Protein AF-A0A2Z6PFQ1-F1 (afdb_monomer_lite)

Structure (mmCIF, N/CA/C/O backbone):
data_AF-A0A2Z6PFQ1-F1
#
_entry.id   AF-A0A2Z6PFQ1-F1
#
loop_
_atom_site.group_PDB
_atom_site.id
_atom_site.type_symbol
_atom_site.label_atom_id
_atom_site.label_alt_id
_atom_site.label_comp_id
_atom_site.label_asym_id
_atom_site.label_entity_id
_atom_site.label_seq_id
_atom_site.pdbx_PDB_ins_code
_atom_site.Cartn_x
_atom_site.Cartn_y
_atom_site.Cartn_z
_atom_site.occupancy
_atom_site.B_iso_or_equiv
_atom_site.auth_seq_id
_atom_site.auth_comp_id
_atom_site.auth_asym_id
_atom_site.auth_atom_id
_atom_site.pdbx_PDB_model_num
ATOM 1 N N . MET A 1 1 ? -24.464 -18.041 10.887 1.00 42.91 1 MET A N 1
ATOM 2 C CA . MET A 1 1 ? -24.350 -16.576 11.042 1.00 42.91 1 MET A CA 1
ATOM 3 C C . MET A 1 1 ? -23.111 -16.334 11.893 1.00 42.91 1 MET A C 1
ATOM 5 O O . MET A 1 1 ? -23.152 -16.639 13.077 1.00 42.91 1 MET A O 1
ATOM 9 N N . SER A 1 2 ? -21.968 -15.981 11.295 1.00 53.16 2 SER A N 1
ATOM 10 C CA . SER A 1 2 ? -20.747 -15.744 12.077 1.00 53.16 2 SER A CA 1
ATOM 11 C C . SER A 1 2 ? -20.925 -14.453 12.864 1.00 53.16 2 SER A C 1
ATOM 13 O O . SER A 1 2 ? -21.223 -13.416 12.270 1.00 53.16 2 SER A O 1
ATOM 15 N N . ILE A 1 3 ? -20.749 -14.504 14.180 1.00 57.12 3 ILE A N 1
ATOM 16 C CA . ILE A 1 3 ? -20.577 -13.294 14.979 1.00 57.12 3 ILE A CA 1
ATOM 17 C C . ILE A 1 3 ? -19.294 -12.650 14.456 1.00 57.12 3 ILE A C 1
ATOM 19 O O . ILE A 1 3 ? -18.208 -13.192 14.652 1.00 57.12 3 ILE A O 1
ATOM 23 N N . ALA A 1 4 ? -19.421 -11.551 13.714 1.00 64.19 4 ALA A N 1
ATOM 24 C CA . ALA A 1 4 ? 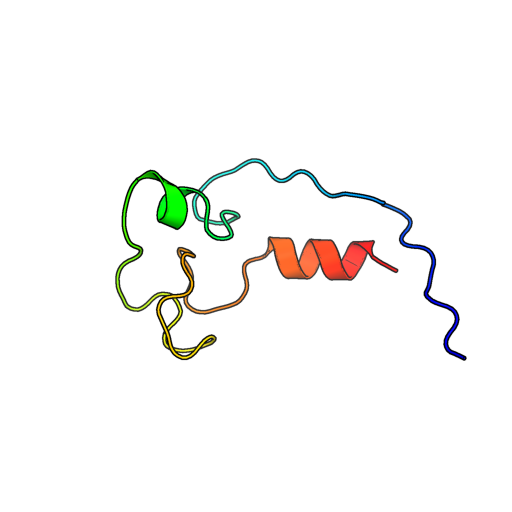-18.275 -10.711 13.420 1.00 64.19 4 ALA A CA 1
ATOM 25 C C . ALA A 1 4 ? -17.754 -10.226 14.776 1.00 64.19 4 ALA A C 1
ATOM 27 O O . ALA A 1 4 ? -18.467 -9.514 15.487 1.00 64.19 4 ALA A O 1
ATOM 28 N N . GLN A 1 5 ? -16.564 -10.687 15.170 1.00 66.62 5 GLN A N 1
ATOM 29 C CA . GLN A 1 5 ? -15.874 -10.154 16.339 1.00 66.62 5 GLN A CA 1
ATOM 30 C C . GLN A 1 5 ? -15.804 -8.638 16.171 1.00 66.62 5 GLN A C 1
ATOM 32 O O . GLN A 1 5 ? -15.411 -8.129 15.117 1.00 66.62 5 GLN A O 1
ATOM 37 N N . LYS A 1 6 ? -16.305 -7.913 17.170 1.00 69.12 6 LYS A N 1
ATOM 38 C CA . LYS A 1 6 ? -16.351 -6.457 17.129 1.00 69.12 6 LYS A CA 1
ATOM 39 C C . LYS A 1 6 ? -14.912 -5.967 17.241 1.00 69.12 6 LYS A C 1
ATOM 41 O O . LYS A 1 6 ? -14.349 -6.020 18.326 1.00 69.12 6 LYS A O 1
ATOM 46 N N . CYS A 1 7 ? -14.344 -5.510 16.124 1.00 74.25 7 CYS A N 1
ATOM 47 C CA . CYS A 1 7 ? -12.989 -4.968 16.075 1.00 74.25 7 CYS A CA 1
ATOM 48 C C . CYS A 1 7 ? -12.834 -3.898 17.166 1.00 74.25 7 CYS A C 1
ATOM 50 O O . CYS A 1 7 ? -13.559 -2.898 17.161 1.00 74.25 7 CYS A O 1
ATOM 52 N N . VAL A 1 8 ? -11.933 -4.136 18.125 1.00 84.75 8 VAL A N 1
ATOM 53 C CA . VAL A 1 8 ? -11.727 -3.258 19.291 1.00 84.75 8 VAL A CA 1
ATOM 54 C C . VAL A 1 8 ? -11.268 -1.871 18.843 1.00 84.75 8 VAL A C 1
ATOM 56 O O . VAL A 1 8 ? -11.673 -0.855 19.409 1.00 84.75 8 VAL A O 1
ATOM 59 N N . TYR A 1 9 ? -10.477 -1.834 17.772 1.00 86.56 9 TYR A N 1
ATOM 60 C CA . TYR A 1 9 ? -9.999 -0.614 17.143 1.00 86.56 9 TYR A CA 1
ATOM 61 C C . TYR A 1 9 ? -10.735 -0.401 15.815 1.00 86.56 9 TYR A C 1
ATOM 63 O O . TYR A 1 9 ? -10.522 -1.164 14.872 1.00 86.56 9 TYR A O 1
ATOM 71 N N . PRO A 1 10 ? -11.605 0.619 15.701 1.00 86.75 10 PRO A N 1
ATOM 72 C CA . PRO A 1 10 ? -12.401 0.839 14.492 1.00 86.75 10 PRO A CA 1
ATOM 73 C C . PRO A 1 10 ? -11.575 1.366 13.309 1.00 86.75 10 PRO A C 1
ATOM 75 O O . PRO A 1 10 ? -12.039 1.321 12.173 1.00 86.75 10 PRO A O 1
ATOM 78 N N . ALA A 1 11 ? -10.373 1.888 13.566 1.00 89.62 11 ALA A N 1
ATOM 79 C CA . ALA A 1 11 ? -9.458 2.393 12.551 1.00 89.62 11 ALA A CA 1
ATOM 80 C C . ALA A 1 11 ? -8.008 2.338 13.046 1.00 89.62 11 ALA A C 1
ATOM 82 O O . ALA A 1 11 ? -7.749 2.395 14.250 1.00 89.62 11 ALA A O 1
ATOM 83 N N . ILE A 1 12 ? -7.069 2.279 12.100 1.00 89.38 12 ILE A N 1
ATOM 84 C CA . ILE A 1 12 ? -5.625 2.340 12.342 1.00 89.38 12 ILE A CA 1
ATOM 85 C C . ILE A 1 12 ? -5.052 3.434 11.444 1.00 89.38 12 ILE A C 1
ATOM 87 O O . ILE A 1 12 ? -5.200 3.379 10.223 1.00 89.38 12 ILE A O 1
ATOM 91 N N . TYR A 1 13 ? -4.390 4.414 12.056 1.00 92.94 13 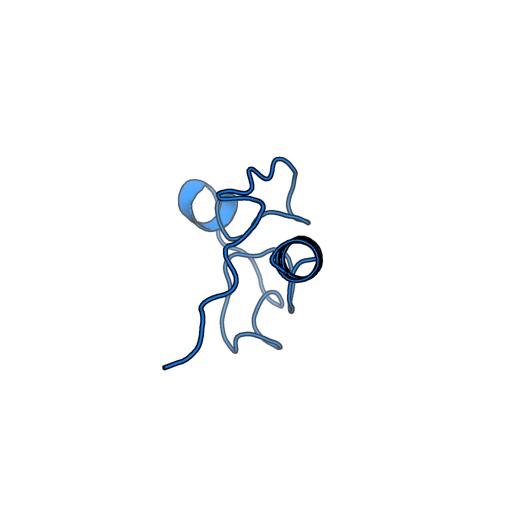TYR A N 1
ATOM 92 C CA . TYR A 1 13 ? -3.679 5.479 11.354 1.00 92.94 13 TYR A CA 1
ATOM 93 C C . TYR A 1 13 ? -2.182 5.186 11.420 1.00 92.94 13 TYR A C 1
ATOM 95 O O . TYR A 1 13 ? -1.588 5.158 12.496 1.00 92.94 13 TYR A O 1
ATOM 103 N N . ASN A 1 14 ? -1.595 4.918 10.259 1.00 93.31 14 ASN A N 1
ATOM 104 C CA . ASN A 1 14 ? -0.185 4.594 10.085 1.00 93.31 14 ASN A CA 1
ATOM 105 C C . ASN A 1 14 ? 0.547 5.821 9.529 1.00 93.31 14 ASN A C 1
ATOM 107 O O . ASN A 1 14 ? 0.156 6.347 8.489 1.00 93.31 14 ASN A O 1
ATOM 111 N N . PHE A 1 15 ? 1.617 6.232 10.206 1.00 95.56 15 PHE A N 1
ATOM 112 C CA . PHE A 1 15 ? 2.566 7.234 9.733 1.00 95.56 15 PHE A CA 1
ATOM 113 C C . PHE A 1 15 ? 3.939 6.583 9.644 1.00 95.56 15 PHE A C 1
ATOM 115 O O . PHE A 1 15 ? 4.316 5.818 10.533 1.00 95.56 15 PHE A O 1
ATOM 122 N N . GLY A 1 16 ? 4.696 6.895 8.600 1.00 95.00 16 GLY A N 1
ATOM 123 C CA . GLY A 1 16 ? 6.014 6.308 8.435 1.00 95.00 16 GLY A CA 1
ATOM 124 C C . GLY A 1 16 ? 6.607 6.552 7.062 1.00 95.00 16 GLY A C 1
ATOM 125 O O . GLY A 1 16 ? 6.350 7.573 6.425 1.00 95.00 16 GLY A O 1
ATOM 126 N N . ASP A 1 17 ? 7.421 5.592 6.649 1.00 94.31 17 ASP A N 1
ATOM 127 C CA . ASP A 1 17 ? 8.196 5.595 5.419 1.00 94.31 17 ASP A CA 1
ATOM 128 C C . ASP A 1 17 ? 7.830 4.382 4.545 1.00 94.31 17 ASP A C 1
ATOM 130 O O . ASP A 1 17 ? 6.773 3.761 4.688 1.00 94.31 17 ASP A O 1
ATOM 134 N N . SER A 1 18 ? 8.720 4.022 3.624 1.00 94.31 18 SER A N 1
ATOM 135 C CA . SER A 1 18 ? 8.535 2.910 2.697 1.00 94.31 18 SER A CA 1
ATOM 136 C C . SER A 1 18 ? 8.268 1.556 3.373 1.00 94.31 18 SER A C 1
ATOM 138 O O . SER A 1 18 ? 7.679 0.678 2.746 1.00 94.31 18 SER A O 1
ATOM 140 N N . ASN A 1 19 ? 8.665 1.368 4.637 1.00 94.12 19 ASN A N 1
ATOM 141 C CA . ASN A 1 19 ? 8.442 0.121 5.377 1.00 94.12 19 ASN A CA 1
ATOM 142 C C . ASN A 1 19 ? 6.989 -0.068 5.834 1.00 94.12 19 ASN A C 1
ATOM 144 O O . ASN A 1 19 ? 6.588 -1.186 6.175 1.00 94.12 19 ASN A O 1
ATOM 148 N N . SER A 1 20 ? 6.196 1.003 5.861 1.0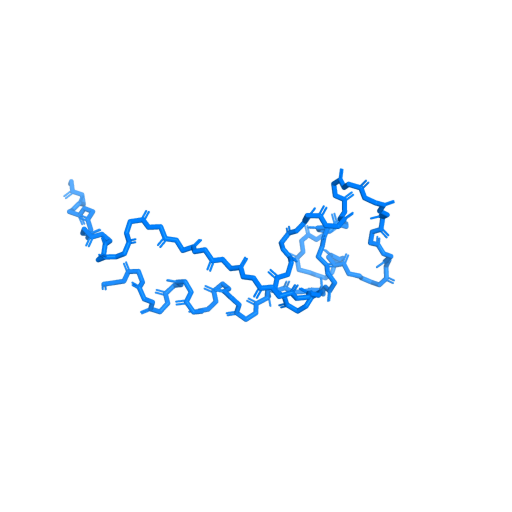0 95.31 20 SER A N 1
ATOM 149 C CA . SER A 1 20 ? 4.780 0.955 6.226 1.00 95.31 20 SER A CA 1
ATOM 150 C C . SER A 1 20 ? 3.852 1.492 5.137 1.00 95.31 20 SER A C 1
ATOM 152 O O . SER A 1 20 ? 2.638 1.308 5.247 1.00 95.31 20 SER A O 1
ATOM 154 N N . ASP A 1 21 ? 4.390 2.101 4.080 1.00 94.12 21 ASP A N 1
ATOM 155 C CA . ASP A 1 21 ? 3.607 2.622 2.965 1.00 94.12 21 ASP A CA 1
ATOM 156 C C . ASP A 1 21 ? 2.944 1.510 2.133 1.00 94.12 21 ASP A C 1
ATOM 158 O O . ASP A 1 21 ? 3.598 0.703 1.469 1.00 94.12 21 ASP A O 1
ATOM 162 N N . THR A 1 22 ? 1.612 1.493 2.129 1.00 93.56 22 THR A N 1
ATOM 163 C CA . THR A 1 22 ? 0.803 0.532 1.372 1.00 93.56 22 THR A CA 1
ATOM 164 C C . THR A 1 22 ? 0.496 0.969 -0.062 1.00 93.56 22 THR A C 1
ATOM 166 O O . THR A 1 22 ? -0.171 0.210 -0.770 1.00 93.56 22 THR A O 1
ATOM 169 N N . GLY A 1 23 ? 0.975 2.139 -0.501 1.00 93.56 23 GLY A N 1
ATOM 170 C CA . GLY A 1 23 ? 0.800 2.634 -1.871 1.00 93.56 23 GLY A CA 1
ATOM 171 C C . GLY A 1 23 ? 0.699 4.152 -2.030 1.00 93.56 23 GLY A C 1
ATOM 172 O O . GLY A 1 23 ? 0.457 4.617 -3.142 1.00 93.56 23 GLY A O 1
ATOM 173 N N . ALA A 1 24 ? 0.854 4.936 -0.965 1.00 94.56 24 ALA A N 1
ATOM 174 C CA . ALA A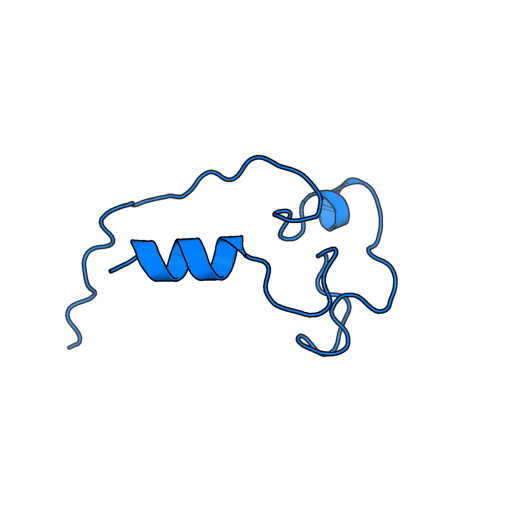 1 24 ? 0.728 6.387 -0.987 1.00 94.56 24 ALA A CA 1
ATOM 175 C C . ALA A 1 24 ? 1.764 7.035 -1.911 1.00 94.56 24 ALA A C 1
ATOM 177 O O . ALA A 1 24 ? 1.383 7.831 -2.769 1.00 94.56 24 ALA A O 1
ATOM 178 N N . VAL A 1 25 ? 3.045 6.662 -1.811 1.00 93.75 25 VAL A N 1
ATOM 179 C CA . VAL A 1 25 ? 4.091 7.186 -2.708 1.00 93.75 25 VAL A CA 1
ATOM 180 C C . VAL A 1 25 ? 3.845 6.747 -4.150 1.00 93.75 25 VAL A C 1
ATOM 182 O O . VAL A 1 25 ? 3.991 7.559 -5.067 1.00 93.75 25 VAL A O 1
ATOM 185 N N . TYR A 1 26 ? 3.408 5.498 -4.343 1.00 92.75 26 TYR A N 1
ATOM 186 C CA . TYR A 1 26 ? 3.073 4.958 -5.663 1.00 92.75 26 TYR A CA 1
ATOM 187 C C . TYR A 1 26 ? 1.950 5.728 -6.357 1.00 92.75 26 TYR A C 1
ATOM 189 O O . TYR A 1 26 ? 2.017 5.991 -7.554 1.00 92.75 26 TYR A O 1
ATOM 197 N N . ALA A 1 27 ? 0.929 6.115 -5.595 1.00 93.50 27 ALA A N 1
ATOM 198 C CA . ALA A 1 27 ? -0.230 6.826 -6.110 1.00 93.50 27 ALA A CA 1
ATOM 199 C C . ALA A 1 27 ? 0.028 8.318 -6.385 1.00 93.50 27 ALA A C 1
ATOM 201 O O . ALA A 1 27 ? -0.760 8.936 -7.097 1.00 93.50 27 ALA A O 1
ATOM 202 N N . THR A 1 28 ? 1.081 8.914 -5.813 1.00 95.19 28 THR A N 1
ATOM 203 C CA . THR A 1 28 ? 1.252 10.381 -5.786 1.00 95.19 28 THR A CA 1
ATOM 204 C C . THR A 1 28 ? 2.537 10.891 -6.426 1.00 95.19 28 THR A C 1
ATOM 206 O O . THR A 1 28 ? 2.509 11.960 -7.033 1.00 95.19 28 THR A O 1
ATOM 209 N N . PHE A 1 29 ? 3.655 10.167 -6.314 1.00 91.19 29 PHE A N 1
ATOM 210 C CA . PHE A 1 29 ? 4.969 10.697 -6.691 1.00 91.19 29 PHE A CA 1
ATOM 211 C C . PHE A 1 29 ? 5.699 9.849 -7.729 1.00 91.19 29 PHE A C 1
ATOM 213 O O . PHE A 1 29 ? 6.160 10.382 -8.735 1.00 91.19 29 PHE A O 1
ATOM 220 N N . THR A 1 30 ? 5.868 8.547 -7.484 1.00 89.50 30 THR A N 1
ATOM 221 C CA . THR A 1 30 ? 6.735 7.709 -8.324 1.00 89.50 30 THR A CA 1
ATOM 222 C C . THR A 1 30 ? 6.300 6.256 -8.350 1.00 89.50 30 THR A C 1
ATOM 224 O O . THR A 1 30 ? 5.739 5.743 -7.390 1.00 89.50 30 THR A O 1
ATOM 227 N N . SER A 1 31 ? 6.623 5.563 -9.440 1.00 87.81 31 SER A N 1
ATOM 228 C CA . SER A 1 31 ? 6.419 4.121 -9.528 1.00 87.81 31 SER A CA 1
ATOM 229 C C . SER A 1 31 ? 7.390 3.349 -8.628 1.00 87.81 31 SER A C 1
ATOM 231 O O . SER A 1 31 ? 8.569 3.693 -8.503 1.00 87.81 31 SER A O 1
ATOM 233 N N . VAL A 1 32 ? 6.905 2.255 -8.044 1.00 88.00 32 VAL A N 1
ATOM 234 C CA . VAL A 1 32 ? 7.747 1.291 -7.345 1.00 88.00 32 VAL A CA 1
ATOM 235 C C . VAL A 1 32 ? 8.454 0.434 -8.388 1.00 88.00 32 VAL A C 1
ATOM 237 O O . VAL A 1 32 ? 7.823 -0.076 -9.312 1.00 88.00 32 VAL A O 1
ATOM 240 N N . GLN A 1 33 ? 9.766 0.275 -8.229 1.00 89.88 33 GLN A N 1
ATOM 241 C CA . GLN A 1 33 ? 10.587 -0.510 -9.144 1.00 89.88 33 GLN A CA 1
ATOM 242 C C . GLN A 1 33 ? 10.554 -2.008 -8.798 1.00 89.88 33 GLN A C 1
ATOM 244 O O . GLN A 1 33 ? 10.433 -2.359 -7.618 1.00 89.88 33 GLN A O 1
ATOM 249 N N . PRO A 1 34 ? 10.719 -2.902 -9.789 1.00 89.62 34 PRO A N 1
ATOM 250 C CA . PRO A 1 34 ? 11.058 -4.302 -9.545 1.00 89.62 34 PRO A CA 1
ATOM 251 C C . PRO A 1 34 ? 12.244 -4.446 -8.569 1.00 89.62 34 PRO A C 1
ATOM 253 O O . PRO A 1 34 ? 13.156 -3.617 -8.609 1.00 89.62 34 PRO A O 1
ATOM 256 N N . PRO A 1 35 ? 12.267 -5.475 -7.700 1.00 91.62 35 PRO A N 1
ATOM 257 C CA . PRO A 1 35 ? 11.394 -6.655 -7.698 1.00 91.62 35 PRO A CA 1
ATOM 258 C C . PRO A 1 35 ? 10.086 -6.505 -6.903 1.00 91.62 35 PRO A C 1
ATOM 260 O O . PRO A 1 35 ? 9.342 -7.466 -6.776 1.00 91.62 35 PRO A O 1
ATOM 263 N N . ASN A 1 36 ? 9.780 -5.330 -6.356 1.00 92.94 36 ASN A N 1
ATOM 264 C CA . ASN A 1 36 ? 8.712 -5.197 -5.368 1.00 92.94 36 ASN A CA 1
ATOM 265 C C . ASN A 1 36 ? 7.305 -5.546 -5.902 1.00 92.94 36 ASN A C 1
ATOM 267 O O . ASN A 1 36 ? 6.754 -4.866 -6.771 1.00 92.94 36 ASN A O 1
ATOM 271 N N . GLY A 1 37 ? 6.707 -6.582 -5.319 1.00 90.12 37 GLY A N 1
ATOM 272 C CA . GLY A 1 37 ? 5.349 -7.053 -5.569 1.00 90.12 37 GLY A CA 1
ATOM 273 C C . GLY A 1 37 ? 5.286 -8.223 -6.551 1.00 90.12 37 GLY A C 1
ATOM 274 O O . GLY A 1 37 ? 4.244 -8.869 -6.668 1.00 90.12 37 GLY A O 1
ATOM 275 N N . ILE A 1 38 ? 6.397 -8.546 -7.213 1.00 90.69 38 ILE A N 1
ATOM 276 C CA . ILE A 1 38 ? 6.481 -9.623 -8.198 1.00 90.69 38 ILE A CA 1
ATOM 277 C C . ILE A 1 38 ? 6.284 -10.990 -7.536 1.00 90.69 38 ILE A C 1
ATOM 279 O O . ILE A 1 38 ? 5.474 -11.775 -8.021 1.00 90.69 38 ILE A O 1
ATOM 283 N N . SER A 1 39 ? 6.962 -11.275 -6.425 1.00 87.56 39 SER A N 1
ATOM 284 C CA . SER A 1 39 ? 6.916 -12.594 -5.787 1.00 87.56 39 SER A CA 1
ATOM 285 C C . SER A 1 39 ? 5.607 -12.848 -5.041 1.00 87.56 39 SER A C 1
ATOM 287 O O . SER A 1 39 ? 5.056 -13.941 -5.143 1.00 87.56 39 SER A O 1
ATOM 289 N N . PHE A 1 40 ? 5.088 -11.873 -4.283 1.00 87.44 40 PHE A N 1
ATOM 290 C CA . PHE A 1 40 ? 3.885 -12.087 -3.461 1.00 87.44 40 PHE A CA 1
ATOM 291 C C . PHE A 1 40 ? 2.570 -11.726 -4.161 1.00 87.44 40 PHE A C 1
ATOM 293 O O . PHE A 1 40 ? 1.578 -12.428 -3.980 1.00 87.44 40 PHE A O 1
ATOM 300 N N . PHE A 1 41 ? 2.529 -10.633 -4.930 1.00 87.19 41 PHE A N 1
ATOM 301 C CA . PHE A 1 41 ? 1.302 -10.170 -5.595 1.00 87.19 41 PHE A CA 1
ATOM 302 C C . PHE A 1 41 ? 1.230 -10.582 -7.071 1.00 87.19 41 PHE A C 1
ATOM 304 O O . PHE A 1 41 ? 0.151 -10.526 -7.653 1.00 87.19 41 PHE A O 1
ATOM 311 N N . GLY A 1 42 ? 2.349 -10.995 -7.678 1.00 88.00 42 GLY A N 1
ATOM 312 C CA . GLY A 1 42 ? 2.433 -11.302 -9.110 1.00 88.00 42 GLY A CA 1
ATOM 313 C C . GLY A 1 42 ? 2.490 -10.062 -10.010 1.00 88.00 42 GLY A C 1
ATOM 314 O O . GLY A 1 42 ? 2.471 -10.185 -11.232 1.00 88.00 42 GLY A O 1
ATOM 315 N N . SER A 1 43 ? 2.551 -8.862 -9.427 1.00 86.44 43 SER A N 1
ATOM 316 C CA . SER A 1 43 ? 2.603 -7.577 -10.130 1.00 86.44 43 SER A CA 1
ATOM 317 C C . SER A 1 43 ? 3.116 -6.482 -9.198 1.00 86.44 43 SER A C 1
ATOM 319 O O . SER A 1 43 ? 3.051 -6.633 -7.979 1.00 86.44 43 SER A O 1
ATOM 321 N N . LEU A 1 44 ? 3.547 -5.340 -9.744 1.00 83.31 44 LEU A N 1
ATOM 322 C CA . LEU A 1 44 ? 3.944 -4.186 -8.929 1.00 83.31 44 LEU A CA 1
ATOM 323 C C . LEU A 1 44 ? 2.826 -3.818 -7.943 1.00 83.31 44 LEU A C 1
ATOM 325 O O . LEU A 1 44 ? 1.731 -3.430 -8.342 1.00 83.31 44 LEU A O 1
ATOM 329 N N . SER A 1 45 ? 3.100 -3.963 -6.646 1.00 86.88 45 SER A N 1
ATOM 330 C CA . SER A 1 45 ? 2.086 -3.845 -5.590 1.00 86.88 45 SER A CA 1
ATOM 331 C C . SER A 1 45 ? 1.954 -2.433 -5.022 1.00 86.88 45 SER A C 1
ATOM 333 O O . SER A 1 45 ? 1.217 -2.230 -4.058 1.00 86.88 45 SER A O 1
ATOM 335 N N . GLY A 1 46 ? 2.723 -1.478 -5.555 1.00 91.38 46 GLY A N 1
ATOM 336 C CA . GLY A 1 46 ? 2.821 -0.112 -5.039 1.00 91.38 46 GLY A CA 1
ATOM 337 C C . GLY A 1 46 ? 3.526 0.002 -3.683 1.00 91.38 46 GL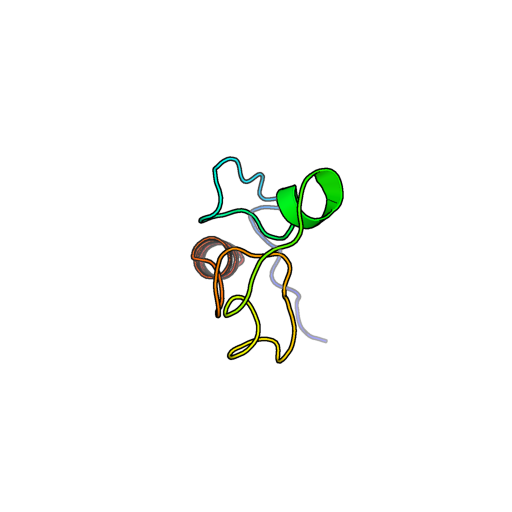Y A C 1
ATOM 338 O O . GLY A 1 46 ? 3.506 1.064 -3.077 1.00 91.38 46 GLY A O 1
ATOM 339 N N . ARG A 1 47 ? 4.171 -1.067 -3.203 1.00 94.31 47 ARG A N 1
ATOM 340 C CA . ARG A 1 47 ? 4.849 -1.123 -1.895 1.00 94.31 47 ARG A CA 1
ATOM 341 C C . ARG A 1 47 ? 6.331 -1.327 -2.102 1.00 94.31 47 ARG A C 1
ATOM 343 O O . ARG A 1 47 ? 6.690 -2.092 -2.983 1.00 94.31 47 ARG A O 1
ATOM 350 N N . ALA A 1 48 ? 7.181 -0.769 -1.250 1.00 94.50 48 ALA A N 1
ATOM 351 C CA . ALA A 1 48 ? 8.618 -1.060 -1.258 1.00 94.50 48 ALA A CA 1
ATOM 352 C C . ALA A 1 48 ? 8.939 -2.421 -0.604 1.00 94.50 48 ALA A C 1
ATOM 354 O O . ALA A 1 48 ? 9.779 -2.528 0.286 1.00 94.50 48 ALA A O 1
ATOM 355 N N . SER A 1 49 ? 8.200 -3.460 -0.986 1.00 94.38 49 SER A N 1
ATOM 356 C CA . SER A 1 49 ? 8.404 -4.822 -0.520 1.00 94.38 49 SER A CA 1
ATOM 357 C C . SER A 1 49 ? 7.900 -5.808 -1.558 1.00 94.38 49 SER A C 1
ATOM 359 O O . SER A 1 49 ? 6.899 -5.563 -2.231 1.00 94.38 49 SER A O 1
ATOM 361 N N . ASP A 1 50 ? 8.559 -6.960 -1.626 1.00 93.25 50 ASP A N 1
ATOM 362 C CA . ASP A 1 50 ? 8.106 -8.096 -2.420 1.00 93.25 50 ASP A CA 1
ATOM 363 C C . ASP A 1 50 ? 7.133 -9.024 -1.667 1.00 93.25 50 ASP A C 1
ATOM 365 O O . ASP A 1 50 ? 6.809 -10.113 -2.130 1.00 93.25 50 ASP A O 1
ATOM 369 N N . GLY A 1 51 ? 6.660 -8.585 -0.492 1.00 92.06 51 GLY A N 1
ATOM 370 C CA . GLY A 1 51 ? 5.775 -9.324 0.405 1.00 92.06 51 GLY A CA 1
ATOM 371 C C . GLY A 1 51 ? 4.789 -8.438 1.172 1.00 92.06 51 GLY A C 1
ATOM 372 O O . GLY A 1 51 ? 4.463 -7.311 0.787 1.00 92.06 51 GLY A O 1
ATOM 373 N N . ARG A 1 52 ? 4.271 -8.962 2.290 1.00 92.44 52 ARG A N 1
ATOM 374 C CA . ARG A 1 52 ? 3.467 -8.170 3.233 1.00 92.44 52 ARG A CA 1
ATOM 375 C C . ARG A 1 52 ? 4.372 -7.269 4.070 1.00 92.44 52 ARG A C 1
ATOM 377 O O . ARG A 1 52 ? 5.403 -7.706 4.565 1.00 92.44 52 ARG A O 1
ATOM 384 N N . LEU A 1 53 ? 3.923 -6.039 4.298 1.00 93.94 53 LEU A N 1
ATOM 385 C CA . LEU A 1 53 ? 4.552 -5.117 5.243 1.00 93.94 53 LEU A CA 1
ATOM 386 C C . LEU A 1 53 ? 4.225 -5.515 6.685 1.00 93.94 53 LEU A C 1
ATOM 388 O O . LEU A 1 53 ? 3.150 -6.061 6.947 1.00 93.94 53 LEU A O 1
ATOM 392 N N . ILE A 1 54 ? 5.106 -5.173 7.629 1.00 95.00 54 ILE A N 1
ATOM 393 C CA . ILE A 1 54 ? 4.927 -5.490 9.056 1.00 95.00 54 ILE A CA 1
ATOM 394 C C . ILE A 1 54 ? 3.593 -4.969 9.613 1.00 95.00 54 ILE A C 1
ATOM 396 O O . ILE A 1 54 ? 2.953 -5.642 10.421 1.00 95.00 54 ILE A O 1
ATOM 400 N N . ILE A 1 55 ? 3.114 -3.826 9.105 1.00 94.25 55 ILE A N 1
ATOM 401 C CA . ILE A 1 55 ? 1.840 -3.225 9.514 1.00 94.25 55 ILE A CA 1
ATOM 402 C C . ILE A 1 55 ? 0.652 -4.176 9.311 1.00 94.25 55 ILE A C 1
ATOM 404 O O . ILE A 1 55 ? -0.267 -4.166 10.120 1.00 94.25 55 ILE A O 1
ATOM 408 N N . TYR A 1 56 ? 0.687 -5.074 8.316 1.00 91.75 56 TYR A N 1
ATOM 409 C CA . TYR A 1 56 ? -0.366 -6.079 8.129 1.00 91.75 56 TYR A CA 1
ATOM 410 C C . TYR A 1 56 ? -0.436 -7.078 9.280 1.00 91.75 56 TYR A C 1
ATOM 412 O O . TYR A 1 56 ? -1.528 -7.458 9.692 1.00 91.75 56 TYR A O 1
ATOM 420 N N . TYR A 1 57 ? 0.715 -7.507 9.795 1.00 93.25 57 TYR A N 1
ATOM 421 C CA . TYR A 1 57 ? 0.766 -8.445 10.913 1.00 93.25 57 TYR A CA 1
ATOM 422 C C . TYR A 1 57 ? 0.287 -7.780 12.201 1.00 93.25 57 TYR A C 1
ATOM 424 O O . TYR A 1 57 ? -0.452 -8.400 12.958 1.00 93.25 57 TYR A O 1
ATOM 432 N N . ILE A 1 58 ? 0.632 -6.505 12.404 1.00 92.62 58 ILE A N 1
ATOM 433 C CA . ILE A 1 58 ? 0.151 -5.712 13.541 1.00 92.62 58 ILE A CA 1
ATOM 434 C C . ILE A 1 58 ? -1.367 -5.536 13.464 1.00 92.62 58 ILE A C 1
ATOM 436 O O . ILE A 1 58 ? -2.045 -5.838 14.438 1.00 92.62 58 ILE A O 1
ATOM 440 N N . ILE A 1 59 ? -1.905 -5.117 12.307 1.00 90.56 59 ILE A N 1
ATOM 441 C CA . ILE A 1 59 ? -3.354 -4.965 12.090 1.00 90.56 59 ILE A CA 1
ATOM 442 C C . ILE A 1 59 ? -4.069 -6.263 12.455 1.00 90.56 59 ILE A C 1
ATOM 444 O O . ILE A 1 59 ? -4.985 -6.241 13.270 1.00 90.56 59 ILE A O 1
ATOM 448 N N .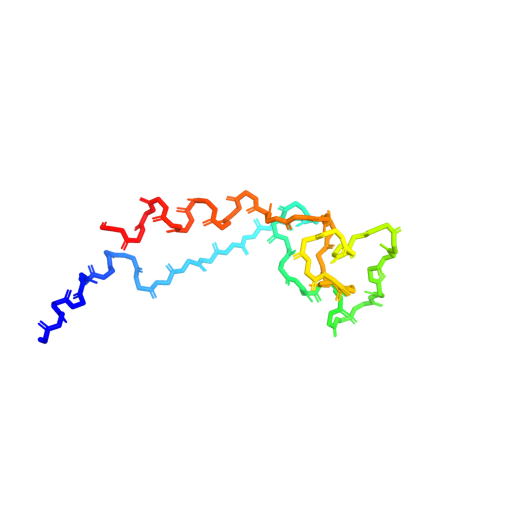 VAL A 1 60 ? -3.629 -7.395 11.895 1.00 89.44 60 VAL A N 1
ATOM 449 C CA . VAL A 1 60 ? -4.237 -8.700 12.181 1.00 89.44 60 VAL A CA 1
ATOM 450 C C . VAL A 1 60 ? -4.146 -9.026 13.671 1.00 89.44 60 VAL A C 1
ATOM 452 O O . VAL A 1 60 ? -5.147 -9.430 14.248 1.00 89.44 60 VAL A O 1
ATOM 455 N N . ALA A 1 61 ? -2.995 -8.806 14.311 1.00 90.00 61 ALA A N 1
ATOM 456 C CA . ALA A 1 61 ? -2.799 -9.107 15.727 1.00 90.00 61 ALA A CA 1
ATOM 457 C C . ALA A 1 61 ? -3.720 -8.305 16.662 1.00 90.00 61 ALA A C 1
ATOM 459 O O . ALA A 1 61 ? -4.110 -8.827 17.701 1.00 90.00 61 ALA A O 1
ATOM 460 N N . ILE A 1 62 ? -4.078 -7.068 16.300 1.00 87.62 62 ILE A N 1
ATOM 461 C CA . ILE A 1 62 ? -4.920 -6.190 17.131 1.00 87.62 62 ILE A CA 1
ATOM 462 C C . ILE A 1 62 ? -6.393 -6.146 16.695 1.00 87.62 62 ILE A C 1
ATOM 464 O O . ILE A 1 62 ? -7.176 -5.402 17.277 1.00 87.62 62 ILE A O 1
ATOM 468 N N . SER A 1 63 ? -6.777 -6.914 15.670 1.00 78.19 63 SER A N 1
ATOM 469 C CA . SER A 1 63 ? -8.157 -6.956 15.152 1.00 78.19 63 SER A CA 1
ATOM 470 C C . SER A 1 63 ? -9.045 -8.021 15.819 1.00 78.19 63 SER A C 1
ATOM 472 O O . SER A 1 63 ? -10.180 -8.207 15.379 1.00 78.19 63 SER A O 1
ATOM 474 N N . PHE A 1 64 ? -8.542 -8.723 16.843 1.00 63.91 64 PHE A N 1
ATOM 475 C CA . PHE A 1 64 ? -9.264 -9.760 17.594 1.00 63.91 64 PHE A CA 1
ATOM 476 C C . PHE A 1 64 ? -9.845 -9.243 18.909 1.00 63.91 64 PHE A C 1
ATOM 478 O O . PHE A 1 64 ? -9.196 -8.386 19.552 1.00 63.91 64 PHE A O 1
#

pLDDT: mean 87.36, std 10.85, range [42.91, 95.56]

Radius of gyration: 14.2 Å; chains: 1; bounding box: 36×27×29 Å

Foldseek 3Di:
DDPQDDFPDPDDDDDDDLLPDQAPCVVPPDFDDPPACCQDPVDRRNGVHVHDRPVVVVCVVRRD

Sequence (64 aa):
MSIAQKCVYPAIYNFGDSNSDTGAVYATFTSVQPPNGISFFGSLSGRASDGRLIIYYIIVAISF

Secondary structure (DSSP, 8-state):
-------SSS------STTT-SSHHHHHT-PPPTTTTHHHHSS--SSSSSS--HHHHHHHHH--

InterPro domains:
  IPR036514 SGNH hydrolase superfamily [G3DSA:3.40.50.1110] (1-64)

Organism: Trifolium subterraneum (NCBI:txid3900)